Protein AF-A0A485PM04-F1 (afdb_monomer_lite)

Secondary structure (DSSP, 8-state):
-HHHHHTPSEEETTEEE---PPPPTTGGGSTTTT---S-----S--TT--HHHHHHHHGGGS----------

Structure (mmCIF, N/CA/C/O backbone):
data_AF-A0A485PM04-F1
#
_entry.id   AF-A0A485PM04-F1
#
loop_
_atom_site.group_PDB
_atom_site.id
_atom_site.type_symbol
_atom_site.label_atom_id
_atom_site.label_alt_id
_atom_site.label_comp_id
_atom_site.label_asym_id
_atom_site.label_entity_id
_atom_site.label_seq_id
_atom_site.pdbx_PDB_ins_code
_atom_site.Cartn_x
_atom_site.Cartn_y
_atom_site.Cartn_z
_atom_site.occupancy
_atom_site.B_iso_or_equiv
_atom_site.auth_seq_id
_atom_site.auth_comp_id
_atom_site.auth_asym_id
_atom_site.auth_atom_id
_atom_site.pdbx_PDB_model_num
ATOM 1 N N . MET A 1 1 ? 6.146 2.026 -16.205 1.00 61.72 1 MET A N 1
ATOM 2 C CA . MET A 1 1 ? 6.968 1.534 -15.077 1.00 61.72 1 MET A CA 1
ATOM 3 C C . MET A 1 1 ? 6.248 0.405 -14.350 1.00 61.72 1 MET A C 1
ATOM 5 O O . MET A 1 1 ? 6.823 -0.663 -14.192 1.00 61.72 1 MET A O 1
ATOM 9 N N . ASP A 1 2 ? 4.980 0.602 -13.991 1.00 77.38 2 ASP A N 1
ATOM 10 C CA . ASP A 1 2 ? 4.177 -0.363 -13.225 1.00 77.38 2 ASP A CA 1
ATOM 11 C C . ASP A 1 2 ? 3.931 -1.686 -13.954 1.00 77.38 2 ASP A C 1
ATOM 13 O O . ASP A 1 2 ? 4.042 -2.740 -13.340 1.00 77.38 2 ASP A O 1
ATOM 17 N N . ALA A 1 3 ? 3.725 -1.657 -15.277 1.00 79.31 3 ALA A N 1
ATOM 18 C CA . ALA A 1 3 ? 3.622 -2.877 -16.085 1.00 79.31 3 ALA A CA 1
ATOM 19 C C . ALA A 1 3 ? 4.855 -3.787 -15.924 1.00 79.31 3 ALA A C 1
ATOM 21 O O . ALA A 1 3 ? 4.705 -4.975 -15.664 1.00 79.31 3 ALA A O 1
ATOM 22 N N . ALA A 1 4 ? 6.065 -3.215 -15.971 1.00 77.25 4 ALA A N 1
ATOM 23 C CA . ALA A 1 4 ? 7.298 -3.961 -15.727 1.00 77.25 4 ALA A CA 1
ATOM 24 C C . ALA A 1 4 ? 7.403 -4.422 -14.263 1.00 77.25 4 ALA A C 1
ATOM 26 O O . ALA A 1 4 ? 7.860 -5.514 -13.983 1.00 77.25 4 ALA A O 1
ATOM 27 N N . MET A 1 5 ? 6.928 -3.658 -13.280 1.00 83.94 5 MET A N 1
ATOM 28 C CA . MET A 1 5 ? 6.952 -4.136 -11.888 1.00 83.94 5 MET A CA 1
ATOM 29 C C . MET A 1 5 ? 5.954 -5.269 -11.618 1.00 83.94 5 MET A C 1
ATOM 31 O O . MET A 1 5 ? 6.195 -6.096 -10.736 1.00 83.94 5 MET A O 1
ATOM 35 N N . ASN A 1 6 ? 4.868 -5.345 -12.385 1.00 81.44 6 ASN A N 1
ATOM 36 C CA . ASN A 1 6 ? 3.866 -6.400 -12.264 1.00 81.44 6 ASN A CA 1
ATOM 37 C C . ASN A 1 6 ? 4.292 -7.711 -12.935 1.00 81.44 6 ASN A C 1
ATOM 39 O O . ASN A 1 6 ? 3.917 -8.777 -12.464 1.00 81.44 6 ASN A O 1
ATOM 43 N N . THR A 1 7 ? 5.139 -7.671 -13.967 1.00 82.19 7 THR A N 1
ATOM 44 C CA . THR A 1 7 ? 5.614 -8.871 -14.685 1.00 82.19 7 THR A CA 1
ATOM 45 C C . THR A 1 7 ? 6.825 -9.544 -14.026 1.00 82.19 7 THR A C 1
ATOM 47 O O . THR A 1 7 ? 7.650 -10.163 -14.697 1.00 82.19 7 THR A O 1
ATOM 50 N N . ARG A 1 8 ? 7.010 -9.385 -12.709 1.00 81.56 8 ARG A N 1
ATOM 51 C CA . ARG A 1 8 ? 8.063 -10.095 -11.960 1.00 81.56 8 ARG A CA 1
ATOM 52 C C . ARG A 1 8 ? 7.746 -11.600 -11.904 1.00 81.56 8 ARG A C 1
ATOM 54 O O . ARG A 1 8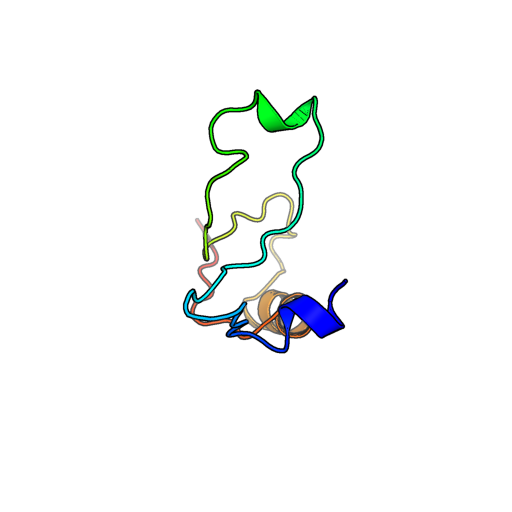 ? 6.575 -11.944 -11.775 1.00 81.56 8 ARG A O 1
ATOM 61 N N . PRO A 1 9 ? 8.754 -12.496 -11.934 1.00 84.12 9 PRO A N 1
ATOM 62 C CA . PRO A 1 9 ? 10.202 -12.244 -11.912 1.00 84.12 9 PRO A CA 1
ATOM 63 C C . PRO A 1 9 ? 10.790 -11.870 -13.283 1.00 84.12 9 PRO A C 1
ATOM 65 O O . PRO A 1 9 ? 10.332 -12.340 -14.316 1.00 84.12 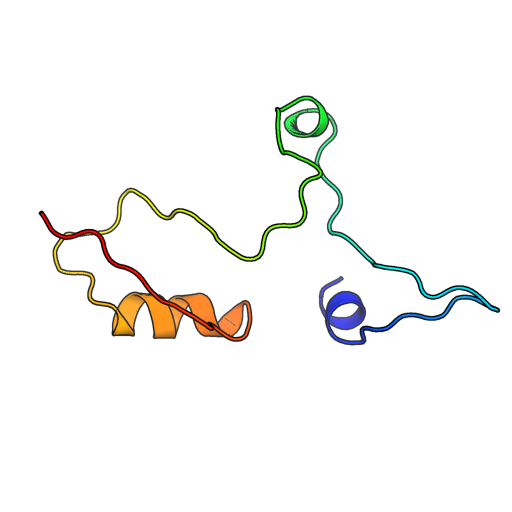9 PRO A O 1
ATOM 68 N N . HIS A 1 10 ? 11.827 -11.024 -13.301 1.00 84.75 10 HIS A N 1
ATOM 69 C CA . HIS A 1 10 ? 12.539 -10.650 -14.532 1.00 84.75 10 HIS A CA 1
ATOM 70 C C . HIS A 1 10 ? 13.840 -11.434 -14.634 1.00 84.75 10 HIS A C 1
ATOM 72 O O . HIS A 1 10 ? 14.626 -11.444 -13.686 1.00 84.75 10 HIS A O 1
ATOM 78 N N . LYS A 1 11 ? 14.091 -12.063 -15.782 1.00 85.06 11 LYS A N 1
ATOM 79 C CA . LYS A 1 11 ? 15.333 -12.792 -16.048 1.00 85.06 11 LYS A CA 1
ATOM 80 C C . LYS A 1 11 ? 16.101 -12.092 -17.163 1.00 85.06 11 LYS A C 1
ATOM 82 O O . LYS A 1 11 ? 15.580 -11.940 -18.263 1.00 85.06 11 LYS A O 1
ATOM 87 N N . LEU A 1 12 ? 17.320 -11.658 -16.860 1.00 81.94 12 LEU A N 1
ATOM 88 C CA . LEU A 1 12 ? 18.276 -11.174 -17.848 1.00 81.94 12 LEU A CA 1
ATOM 89 C C . LEU A 1 12 ? 19.359 -12.238 -17.982 1.00 81.94 12 LEU A C 1
ATOM 91 O O . LEU A 1 12 ? 20.098 -12.495 -17.031 1.00 81.94 12 LEU A O 1
ATOM 95 N N . ASP A 1 13 ? 19.403 -12.875 -19.149 1.00 83.88 13 ASP A N 1
ATOM 96 C CA . ASP A 1 13 ? 20.303 -13.992 -19.435 1.00 83.88 13 ASP A CA 1
ATOM 97 C C . ASP A 1 13 ? 20.164 -15.119 -18.382 1.00 83.88 13 ASP A C 1
ATOM 99 O O . ASP A 1 13 ? 19.083 -15.700 -18.242 1.00 83.88 13 ASP A O 1
ATOM 103 N N . VAL A 1 14 ? 21.203 -15.408 -17.594 1.00 82.69 14 VAL A N 1
ATOM 104 C CA . VAL A 1 14 ? 21.170 -16.393 -16.498 1.00 82.69 14 VAL A CA 1
ATOM 105 C C . VAL A 1 14 ? 20.777 -15.827 -15.126 1.00 82.69 14 VAL A C 1
ATOM 107 O O . VAL A 1 14 ? 20.599 -16.605 -14.187 1.00 82.69 14 VAL A O 1
ATOM 110 N N . ARG A 1 15 ? 20.591 -14.506 -14.970 1.00 83.69 15 ARG A N 1
ATOM 111 C CA . ARG A 1 15 ? 20.345 -13.868 -13.663 1.00 83.69 15 ARG A CA 1
ATOM 112 C C . ARG A 1 15 ? 18.913 -13.352 -13.518 1.00 83.69 15 ARG A C 1
ATOM 114 O O . ARG A 1 15 ? 18.423 -12.571 -14.330 1.00 83.69 15 ARG A O 1
ATOM 121 N N . VAL A 1 16 ? 18.258 -13.741 -12.424 1.00 82.94 16 VAL A N 1
ATOM 122 C CA . VAL A 1 16 ? 17.006 -13.108 -11.985 1.00 82.94 16 VAL A CA 1
ATOM 123 C C . VAL A 1 16 ? 17.341 -11.749 -11.375 1.00 82.94 16 VAL A C 1
ATOM 125 O O . VAL A 1 16 ? 18.185 -11.660 -10.481 1.00 82.94 16 VAL A O 1
ATOM 128 N N . VAL A 1 17 ? 16.708 -10.691 -11.875 1.00 83.44 17 VAL A N 1
ATOM 129 C CA . VAL A 1 17 ? 16.868 -9.325 -11.369 1.00 83.44 17 VAL A CA 1
ATOM 130 C C . VAL A 1 17 ? 15.605 -8.876 -10.649 1.00 83.44 17 VAL A C 1
ATOM 132 O O . VAL A 1 17 ? 14.486 -9.194 -11.055 1.00 83.44 17 VAL A O 1
ATOM 135 N N . GLU A 1 18 ? 15.791 -8.114 -9.575 1.00 80.12 18 GLU A N 1
ATOM 136 C CA . GLU A 1 18 ? 14.703 -7.511 -8.811 1.00 80.12 18 GLU A CA 1
ATOM 137 C C . GLU A 1 18 ? 14.571 -6.031 -9.189 1.00 80.12 18 GLU A C 1
ATOM 139 O O . GLU A 1 18 ? 15.331 -5.199 -8.682 1.00 80.12 18 GLU A O 1
ATOM 144 N N . PRO A 1 19 ? 13.637 -5.668 -10.088 1.00 79.12 19 PRO A N 1
ATOM 145 C CA . PRO A 1 19 ? 13.380 -4.267 -10.384 1.00 79.12 19 PRO A CA 1
ATOM 146 C C . PRO A 1 19 ? 12.821 -3.564 -9.137 1.00 79.12 19 PRO A C 1
ATOM 148 O O . PRO A 1 19 ? 11.822 -3.995 -8.559 1.00 79.12 19 PRO A O 1
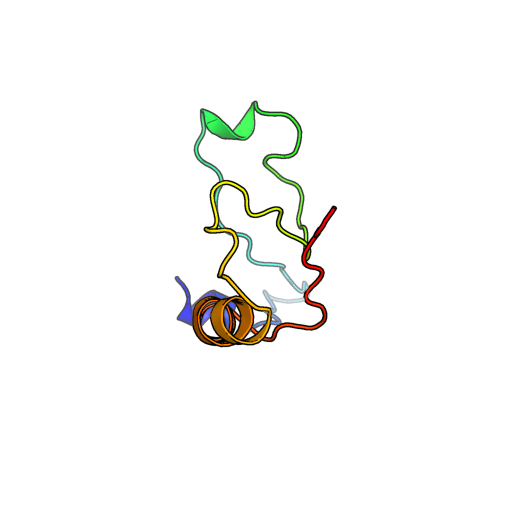ATOM 151 N N . LYS A 1 20 ? 13.469 -2.465 -8.736 1.00 79.88 20 LYS A N 1
ATOM 152 C CA . LYS A 1 20 ? 13.072 -1.590 -7.620 1.00 79.88 20 LYS A CA 1
ATOM 153 C C . LYS A 1 20 ? 12.743 -0.196 -8.148 1.00 79.88 20 LYS A C 1
ATOM 155 O O . LYS A 1 20 ? 13.305 0.229 -9.157 1.00 79.88 20 LYS A O 1
ATOM 160 N N . ARG A 1 21 ? 11.832 0.524 -7.482 1.00 81.25 21 ARG A N 1
ATOM 161 C CA . ARG A 1 21 ? 11.593 1.941 -7.802 1.00 81.25 21 ARG A CA 1
ATOM 162 C C . ARG A 1 21 ? 12.830 2.742 -7.410 1.00 81.25 21 ARG A C 1
ATOM 164 O O . ARG A 1 21 ? 13.379 2.539 -6.332 1.00 81.25 21 ARG A O 1
ATOM 171 N N . THR A 1 22 ? 13.280 3.609 -8.310 1.00 78.56 22 THR A N 1
ATOM 172 C CA . THR A 1 22 ? 14.443 4.458 -8.066 1.00 78.56 22 THR A CA 1
ATOM 173 C C . THR A 1 22 ? 14.118 5.472 -6.979 1.00 78.56 22 THR A C 1
ATOM 175 O O . THR A 1 22 ? 13.073 6.116 -7.013 1.00 78.56 22 THR A O 1
ATOM 178 N N . VAL A 1 23 ? 15.035 5.609 -6.030 1.00 80.69 23 VAL A N 1
ATOM 179 C CA . VAL A 1 23 ? 14.986 6.618 -4.976 1.00 80.69 23 VAL A CA 1
ATOM 180 C C . VAL A 1 23 ? 15.633 7.895 -5.505 1.00 80.69 23 VAL A C 1
ATOM 182 O O . VAL A 1 23 ? 16.692 7.836 -6.137 1.00 80.69 23 VAL A O 1
ATOM 185 N N . SER A 1 24 ? 15.019 9.050 -5.255 1.00 82.94 24 SER A N 1
ATOM 186 C CA . SER A 1 24 ? 15.591 10.360 -5.584 1.00 82.94 24 SER A CA 1
ATOM 187 C C . SER A 1 24 ? 16.985 10.513 -4.971 1.00 82.94 24 SER A C 1
ATOM 189 O O . SER A 1 24 ? 17.241 10.014 -3.877 1.00 82.94 24 SER A O 1
ATOM 191 N N . ARG A 1 25 ? 17.896 11.242 -5.626 1.00 84.56 25 ARG A N 1
ATOM 192 C CA . ARG A 1 25 ? 19.266 11.424 -5.107 1.00 84.56 25 ARG A CA 1
ATOM 193 C C . ARG A 1 25 ? 19.288 12.036 -3.701 1.00 84.56 25 ARG A C 1
ATOM 195 O O . ARG A 1 25 ? 20.104 11.626 -2.883 1.00 84.56 25 ARG A O 1
ATOM 202 N N . GLU A 1 26 ? 18.388 12.978 -3.439 1.00 85.94 26 GLU A N 1
ATOM 203 C CA . GLU A 1 26 ? 18.217 13.617 -2.130 1.00 85.94 26 GLU A CA 1
ATOM 204 C C . GLU A 1 26 ? 17.739 12.616 -1.070 1.00 85.94 26 GLU A C 1
ATOM 206 O O . GLU A 1 26 ? 18.321 12.521 0.008 1.00 85.94 26 GLU A O 1
ATOM 211 N N . ASP A 1 27 ? 16.735 11.802 -1.405 1.00 83.56 27 ASP A N 1
ATOM 212 C CA . ASP A 1 27 ? 16.154 10.826 -0.480 1.00 83.56 27 ASP A CA 1
ATOM 213 C C . ASP A 1 27 ? 17.080 9.614 -0.266 1.00 83.56 27 ASP A C 1
ATOM 215 O O . ASP A 1 27 ? 17.078 9.011 0.797 1.00 83.56 27 ASP A O 1
ATOM 219 N N . SER A 1 28 ? 17.975 9.323 -1.216 1.00 84.19 28 SER A N 1
ATOM 220 C CA . SER A 1 28 ? 18.967 8.236 -1.157 1.00 84.19 28 SER A CA 1
ATOM 221 C C . SER A 1 28 ? 19.924 8.331 0.038 1.00 84.19 28 SER A C 1
ATOM 223 O O . SER A 1 28 ? 20.466 7.315 0.470 1.00 84.19 28 SER A O 1
ATOM 225 N N . GLN A 1 29 ? 20.139 9.536 0.576 1.00 86.38 29 GLN A N 1
ATOM 226 C CA . GLN A 1 29 ? 20.961 9.749 1.773 1.00 86.38 29 GLN A CA 1
ATOM 227 C C . GLN A 1 29 ? 20.197 9.488 3.078 1.00 86.38 29 GLN A C 1
ATOM 229 O O . GLN A 1 29 ? 20.810 9.415 4.143 1.00 86.38 29 GLN A O 1
ATOM 234 N N . ARG A 1 30 ? 18.866 9.354 3.025 1.00 87.06 30 ARG A N 1
ATOM 235 C CA . ARG A 1 30 ? 18.054 9.127 4.218 1.00 87.06 30 ARG A CA 1
ATOM 236 C C . ARG A 1 30 ? 18.226 7.685 4.694 1.00 87.06 30 ARG A C 1
ATOM 238 O O . ARG A 1 30 ? 18.233 6.753 3.880 1.00 87.06 30 ARG A O 1
ATOM 245 N N . PRO A 1 31 ? 18.335 7.466 6.013 1.00 81.75 31 PRO A N 1
ATOM 246 C CA . PRO A 1 31 ? 18.375 6.119 6.550 1.00 81.75 31 PRO A CA 1
ATOM 247 C C . PRO A 1 31 ? 17.100 5.376 6.139 1.00 81.75 31 PRO A C 1
ATOM 249 O O . PRO A 1 31 ? 15.989 5.857 6.338 1.00 81.75 31 PRO A O 1
ATOM 252 N N . GLY A 1 32 ? 17.275 4.206 5.530 1.00 79.56 32 GLY A N 1
ATOM 253 C CA . GLY A 1 32 ? 16.171 3.359 5.089 1.00 79.56 32 GLY A CA 1
ATOM 254 C C . GLY A 1 32 ? 15.696 3.563 3.648 1.00 79.56 32 GLY A C 1
ATOM 255 O O . GLY A 1 32 ? 14.866 2.785 3.190 1.00 79.56 32 GLY A O 1
ATOM 256 N N . ALA A 1 33 ? 16.248 4.522 2.900 1.00 79.88 33 ALA A N 1
ATOM 257 C CA . ALA A 1 33 ? 15.750 4.865 1.565 1.00 79.88 33 ALA A CA 1
ATOM 258 C C . ALA A 1 33 ? 15.815 3.709 0.546 1.00 79.88 33 ALA A C 1
ATOM 260 O O . ALA A 1 33 ? 14.949 3.579 -0.313 1.00 79.88 33 ALA A O 1
ATOM 261 N N . HIS A 1 34 ? 16.806 2.819 0.673 1.00 79.81 34 HIS A N 1
ATOM 262 C CA . HIS A 1 34 ? 16.975 1.644 -0.199 1.00 79.81 34 HIS A CA 1
ATOM 263 C C . HIS A 1 34 ? 16.375 0.352 0.376 1.00 79.81 34 HIS A C 1
ATOM 265 O O . HIS A 1 34 ? 16.547 -0.725 -0.209 1.00 79.81 34 HIS A O 1
ATOM 271 N N . LEU A 1 35 ? 15.694 0.422 1.525 1.00 80.94 35 LEU A N 1
ATOM 272 C CA . LEU A 1 35 ? 15.083 -0.753 2.139 1.00 80.94 35 LEU A CA 1
ATOM 273 C C . LEU A 1 35 ? 13.864 -1.196 1.336 1.00 80.94 35 LEU A C 1
ATOM 275 O O . LEU A 1 35 ? 12.995 -0.414 0.965 1.00 80.94 35 LEU A O 1
ATOM 279 N N . THR A 1 36 ? 13.787 -2.497 1.083 1.00 79.88 36 THR A N 1
ATOM 280 C CA . THR A 1 36 ? 12.594 -3.111 0.505 1.00 79.88 36 THR A CA 1
ATOM 281 C C . THR A 1 36 ? 11.719 -3.594 1.649 1.00 79.88 36 THR A C 1
ATOM 283 O O . THR A 1 36 ? 11.998 -4.627 2.252 1.00 79.88 36 THR A O 1
ATOM 286 N N . VAL A 1 37 ? 10.683 -2.822 1.968 1.00 83.88 37 VAL A N 1
ATOM 287 C CA . VAL A 1 37 ? 9.726 -3.138 3.033 1.00 83.88 37 VAL A CA 1
ATOM 288 C C . VAL A 1 37 ? 8.376 -3.538 2.443 1.00 83.88 37 VAL A C 1
ATOM 290 O O . VAL A 1 37 ? 7.988 -3.069 1.376 1.00 83.88 37 VAL A O 1
ATOM 293 N N . LYS A 1 38 ? 7.660 -4.420 3.146 1.00 86.25 38 LYS A N 1
ATOM 294 C CA . LYS A 1 38 ? 6.264 -4.792 2.842 1.00 86.25 38 LYS A CA 1
ATOM 295 C C . LYS A 1 38 ? 5.255 -4.174 3.820 1.00 86.25 38 LYS A C 1
ATOM 297 O O . LYS A 1 38 ? 4.058 -4.341 3.631 1.00 86.25 38 LYS A O 1
ATOM 302 N N . LYS A 1 39 ? 5.738 -3.488 4.865 1.00 87.12 39 LYS A N 1
ATOM 303 C CA . LYS A 1 39 ? 4.936 -2.771 5.865 1.00 87.12 39 LYS A CA 1
ATOM 304 C C . LYS A 1 39 ? 5.145 -1.272 5.674 1.00 87.12 39 LYS A C 1
ATOM 306 O O . LYS A 1 39 ? 6.282 -0.832 5.507 1.00 87.12 39 LYS A O 1
ATOM 311 N N . ILE A 1 40 ? 4.055 -0.519 5.719 1.00 89.00 40 ILE A N 1
ATOM 312 C CA . ILE A 1 40 ? 4.050 0.944 5.719 1.00 89.00 40 ILE A CA 1
ATOM 313 C C . ILE A 1 40 ? 3.399 1.440 7.009 1.00 89.00 40 ILE A C 1
ATOM 315 O O . ILE A 1 40 ? 2.555 0.751 7.581 1.00 89.00 40 ILE A O 1
ATOM 319 N N . PHE A 1 41 ? 3.805 2.624 7.463 1.00 88.06 41 PHE A N 1
ATOM 320 C CA . PHE A 1 41 ? 3.141 3.341 8.547 1.00 88.06 41 PHE A CA 1
ATOM 321 C C . PHE A 1 41 ? 2.343 4.485 7.939 1.00 88.06 41 PHE A C 1
ATOM 323 O O . PHE A 1 41 ? 2.876 5.252 7.137 1.00 88.06 41 PHE A O 1
ATOM 330 N N . VAL A 1 42 ? 1.073 4.582 8.312 1.00 88.50 42 VAL A N 1
ATOM 331 C CA . VAL A 1 42 ? 0.169 5.632 7.845 1.00 88.50 42 VAL A CA 1
ATOM 332 C C . VAL A 1 42 ? -0.237 6.445 9.067 1.00 88.50 42 VAL A C 1
ATOM 334 O O . VAL A 1 42 ? -0.788 5.896 10.016 1.00 88.50 42 VAL A O 1
ATOM 337 N N . SER A 1 43 ? 0.082 7.736 9.065 1.00 87.69 43 SER A N 1
ATOM 338 C CA . SER A 1 43 ? -0.298 8.689 10.112 1.00 87.69 43 SER A CA 1
ATOM 339 C C . SER A 1 43 ? -1.231 9.760 9.543 1.00 87.69 43 SER A C 1
ATOM 341 O O . SER A 1 43 ? -1.308 9.942 8.328 1.00 87.69 43 SER A O 1
ATOM 343 N N . GLY A 1 44 ? -1.960 10.463 10.414 1.00 87.06 44 GLY A N 1
ATOM 344 C CA . GLY A 1 44 ? -2.891 11.520 9.999 1.00 87.06 44 GLY A CA 1
ATOM 345 C C . GLY A 1 44 ? -4.218 11.015 9.420 1.00 87.06 44 GLY A C 1
ATOM 346 O O . GLY A 1 44 ? -4.895 11.761 8.715 1.00 87.06 44 GLY A O 1
ATOM 347 N N . ILE A 1 45 ? -4.592 9.764 9.702 1.00 88.06 45 ILE A N 1
ATOM 348 C CA . ILE A 1 45 ? -5.931 9.242 9.402 1.00 88.06 45 ILE A CA 1
ATOM 349 C C . ILE A 1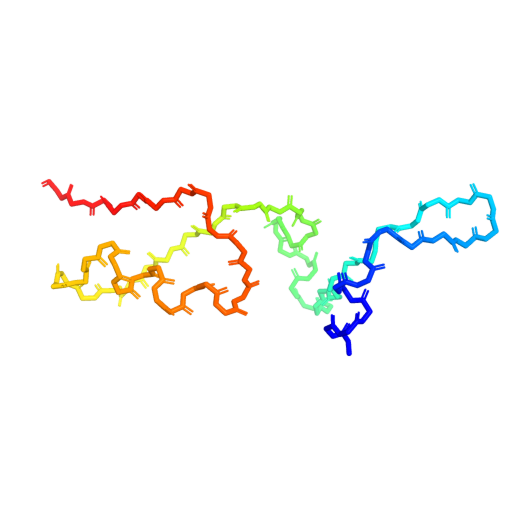 45 ? -6.935 9.749 10.442 1.00 88.06 45 ILE A C 1
ATOM 351 O O . ILE A 1 45 ? -6.579 9.975 11.597 1.00 88.06 45 ILE A O 1
ATOM 355 N N . LYS A 1 46 ? -8.189 9.957 10.026 1.00 87.06 46 LYS A N 1
ATOM 356 C CA . LYS A 1 46 ? -9.268 10.335 10.950 1.00 87.06 46 LYS A CA 1
ATOM 357 C C . LYS A 1 46 ? -9.577 9.171 11.888 1.00 87.06 46 LYS A C 1
ATOM 359 O O . LYS A 1 46 ? -9.492 8.025 11.458 1.00 87.06 46 LYS A O 1
ATOM 364 N N . GLU A 1 47 ? -10.018 9.466 13.105 1.00 84.19 47 GLU A N 1
ATOM 365 C CA . GLU A 1 47 ? -10.389 8.453 14.110 1.00 84.19 47 GLU A CA 1
ATOM 366 C C . GLU A 1 47 ? -11.532 7.535 13.642 1.00 84.19 47 GLU A C 1
ATOM 368 O O . GLU A 1 47 ? -11.576 6.367 14.001 1.00 84.19 47 GLU A O 1
ATOM 373 N N . ASP A 1 48 ? -12.396 8.035 12.755 1.00 86.06 48 ASP A N 1
ATOM 374 C CA . ASP A 1 48 ? -13.488 7.283 12.116 1.00 86.06 48 ASP A CA 1
ATOM 375 C C . ASP A 1 48 ? -12.999 6.296 11.025 1.00 86.06 48 ASP A C 1
ATOM 377 O O . ASP A 1 48 ? -13.774 5.564 10.415 1.00 86.06 48 ASP A O 1
ATOM 381 N N . THR A 1 49 ? -11.692 6.268 10.732 1.00 86.50 49 THR A N 1
ATOM 382 C CA . THR A 1 49 ? -11.132 5.413 9.675 1.00 86.50 49 THR A CA 1
ATOM 383 C C . THR A 1 49 ? -10.990 3.975 10.161 1.00 86.50 49 THR A C 1
ATOM 385 O O . THR A 1 49 ? -10.005 3.608 10.792 1.00 86.50 49 THR A O 1
ATOM 388 N N . GLU A 1 50 ? -11.952 3.135 9.802 1.00 89.00 50 GLU A N 1
ATOM 389 C CA . GLU A 1 50 ? -11.885 1.691 10.040 1.00 89.00 50 GLU A CA 1
ATOM 390 C C . GLU A 1 50 ? -11.006 0.915 9.035 1.00 89.00 50 GLU A C 1
ATOM 392 O O . GLU A 1 50 ? -10.600 1.408 7.980 1.00 89.00 50 GLU A O 1
ATOM 397 N N . GLY A 1 51 ? -10.744 -0.361 9.345 1.00 87.75 51 GLY A N 1
ATOM 398 C CA . GLY A 1 51 ? -9.850 -1.222 8.561 1.00 87.75 51 GLY A CA 1
ATOM 399 C C . GLY A 1 51 ? -10.305 -1.459 7.125 1.00 87.75 51 GLY A C 1
ATOM 400 O O . GLY A 1 51 ? -9.464 -1.652 6.247 1.00 87.75 51 GLY A O 1
ATOM 401 N N . HIS A 1 52 ? -11.614 -1.414 6.867 1.00 91.06 52 HIS A N 1
ATOM 402 C CA . HIS A 1 52 ? -12.145 -1.564 5.517 1.00 91.06 52 HIS A CA 1
ATOM 403 C C . HIS A 1 52 ? -11.805 -0.342 4.649 1.00 91.06 52 HIS A C 1
ATOM 405 O O . HIS A 1 52 ? -11.245 -0.533 3.580 1.00 91.06 52 HIS A O 1
ATOM 411 N N . HIS A 1 53 ? -11.939 0.890 5.159 1.00 91.50 53 HIS A N 1
ATOM 412 C CA . HIS A 1 53 ? -11.516 2.101 4.441 1.00 91.50 53 HIS A CA 1
ATOM 413 C C . HIS A 1 53 ? -10.041 2.053 4.019 1.00 91.50 53 HIS A C 1
ATOM 415 O O . HIS A 1 53 ? -9.682 2.437 2.905 1.00 91.50 53 HIS A O 1
ATOM 421 N N . VAL A 1 54 ? -9.171 1.559 4.910 1.00 91.25 54 VAL A N 1
ATOM 422 C CA . VAL A 1 54 ? -7.746 1.366 4.606 1.00 91.25 54 VAL A CA 1
ATOM 423 C C . VAL A 1 54 ? -7.576 0.294 3.530 1.00 91.25 54 VAL A C 1
ATOM 425 O O . VAL A 1 54 ? -6.783 0.473 2.607 1.00 91.25 54 VAL A O 1
ATOM 428 N N . ARG A 1 55 ? -8.321 -0.812 3.616 1.00 93.00 55 ARG A N 1
ATOM 429 C CA . ARG A 1 55 ? -8.269 -1.885 2.619 1.00 93.00 55 ARG A CA 1
ATOM 430 C C . ARG A 1 55 ? -8.685 -1.394 1.234 1.00 93.00 55 ARG A C 1
ATOM 432 O O . ARG A 1 55 ? -7.882 -1.535 0.317 1.00 93.00 55 ARG A O 1
ATOM 439 N N . ASP A 1 56 ? -9.863 -0.785 1.129 1.00 93.81 56 ASP A N 1
ATOM 440 C CA . ASP A 1 56 ? -10.437 -0.275 -0.121 1.00 93.81 56 ASP A CA 1
ATOM 441 C C . ASP A 1 56 ? -9.497 0.729 -0.806 1.00 93.81 56 ASP A C 1
ATOM 443 O O . ASP A 1 56 ? -9.336 0.725 -2.025 1.00 93.81 56 ASP A O 1
ATOM 447 N N . TYR A 1 57 ? -8.815 1.579 -0.030 1.00 91.00 57 TYR A N 1
ATOM 448 C CA . TYR A 1 57 ? -7.862 2.532 -0.597 1.00 91.00 57 TYR A CA 1
ATOM 449 C C . TYR A 1 57 ? -6.535 1.883 -1.015 1.00 91.00 57 TYR A C 1
ATOM 451 O O . TYR A 1 57 ? -5.971 2.236 -2.051 1.00 91.00 57 TYR A O 1
ATOM 459 N N . PHE A 1 58 ? -5.982 0.971 -0.207 1.00 92.12 58 PHE A N 1
ATOM 460 C CA . PHE A 1 58 ? -4.641 0.434 -0.453 1.00 92.12 58 PHE A CA 1
ATOM 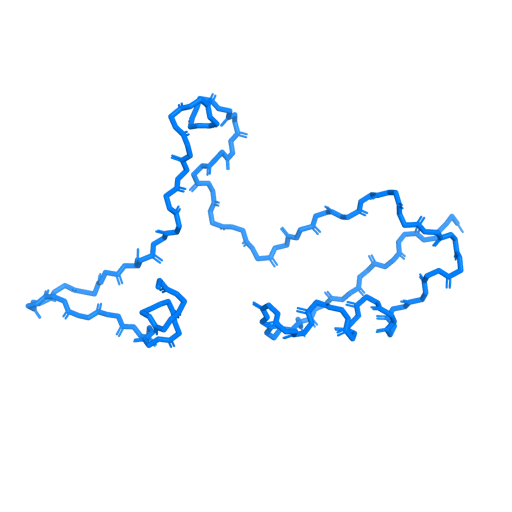461 C C . PHE A 1 58 ? -4.609 -0.784 -1.387 1.00 92.12 58 PHE A C 1
ATOM 463 O O . PHE A 1 58 ? -3.545 -1.077 -1.940 1.00 92.12 58 PHE A O 1
ATOM 470 N N . GLU A 1 59 ? -5.733 -1.469 -1.616 1.00 92.19 59 GLU A N 1
ATOM 471 C CA . GLU A 1 59 ? -5.778 -2.677 -2.453 1.00 92.19 59 GLU A CA 1
ATOM 472 C C . GLU A 1 59 ? -5.357 -2.421 -3.907 1.00 92.19 59 GLU A C 1
ATOM 474 O O . GLU A 1 59 ? -4.739 -3.279 -4.540 1.00 92.19 59 GLU A O 1
ATOM 479 N N . GLN A 1 60 ? -5.586 -1.205 -4.415 1.00 90.44 60 GLN A N 1
ATOM 480 C CA . GLN A 1 60 ? -5.175 -0.807 -5.765 1.00 90.44 60 GLN A CA 1
ATOM 481 C C . GLN A 1 60 ? -3.647 -0.769 -5.946 1.00 90.44 60 GLN A C 1
ATOM 483 O O . GLN A 1 60 ? -3.148 -0.853 -7.069 1.00 90.44 60 GLN A O 1
ATOM 488 N N . TYR A 1 61 ? -2.887 -0.628 -4.854 1.00 87.81 61 TYR A N 1
ATOM 489 C CA . TYR A 1 61 ? -1.422 -0.595 -4.881 1.00 87.81 61 TYR A CA 1
ATOM 490 C C . TYR A 1 61 ? -0.800 -1.984 -4.704 1.00 87.81 61 TYR A C 1
ATOM 492 O O . TYR A 1 61 ? 0.402 -2.157 -4.926 1.00 87.81 61 TYR A O 1
ATOM 500 N N . GLY A 1 62 ? -1.602 -2.977 -4.318 1.00 87.75 62 GLY A N 1
ATOM 501 C CA . GLY A 1 62 ? -1.179 -4.357 -4.166 1.00 87.75 62 GLY A CA 1
ATOM 502 C C . GLY A 1 62 ? -2.036 -5.134 -3.174 1.00 87.75 62 GLY A C 1
ATOM 503 O O . GLY A 1 62 ? -2.849 -4.587 -2.434 1.00 87.75 62 GLY A O 1
ATOM 504 N N . LYS A 1 63 ? -1.808 -6.448 -3.129 1.00 90.75 63 LYS A N 1
ATOM 505 C CA . LYS A 1 63 ? -2.477 -7.333 -2.175 1.00 90.75 63 LYS A CA 1
ATOM 506 C C . LYS A 1 63 ? -2.093 -6.959 -0.741 1.00 90.75 63 LYS A C 1
ATOM 508 O O . LYS A 1 63 ? -0.912 -6.961 -0.391 1.00 90.75 63 LYS A O 1
ATOM 513 N N . ILE A 1 64 ? -3.099 -6.699 0.088 1.00 92.12 64 ILE A N 1
ATOM 514 C CA . ILE A 1 64 ? -2.920 -6.409 1.510 1.00 92.12 64 ILE A CA 1
ATOM 515 C C . ILE A 1 64 ? -2.947 -7.716 2.302 1.00 92.12 64 ILE A C 1
ATOM 517 O O . ILE A 1 64 ? -3.931 -8.452 2.259 1.00 92.12 64 ILE A O 1
ATOM 521 N N . GLU A 1 65 ? -1.881 -7.980 3.056 1.00 92.19 65 GLU A N 1
ATOM 522 C CA . GLU A 1 65 ? -1.791 -9.162 3.922 1.00 92.19 65 GLU A CA 1
ATOM 523 C C . GLU A 1 65 ? -2.376 -8.891 5.317 1.00 92.19 65 GLU A C 1
ATOM 525 O O . GLU A 1 65 ? -3.168 -9.684 5.816 1.00 92.19 65 GLU A O 1
ATOM 530 N N . VAL A 1 66 ? -2.019 -7.761 5.940 1.00 91.81 66 VAL A N 1
ATOM 531 C CA . VAL A 1 66 ? -2.406 -7.410 7.319 1.00 91.81 66 VAL A CA 1
ATOM 532 C C . VAL A 1 66 ? -2.720 -5.918 7.405 1.00 91.81 66 VAL A C 1
ATOM 534 O O . VAL A 1 66 ? -2.014 -5.105 6.810 1.00 91.81 66 VAL A O 1
ATOM 537 N N . ILE A 1 67 ? -3.761 -5.569 8.163 1.00 91.75 67 ILE A N 1
ATOM 538 C CA . ILE A 1 67 ? -4.113 -4.194 8.538 1.00 91.75 67 ILE A CA 1
ATOM 539 C C . ILE A 1 67 ? -4.163 -4.150 10.061 1.00 91.75 67 ILE A C 1
ATOM 541 O O . ILE A 1 67 ? -4.856 -4.956 10.675 1.00 91.75 67 ILE A O 1
ATOM 545 N N . GLU A 1 68 ? -3.415 -3.228 10.654 1.00 90.44 68 GLU A N 1
ATOM 546 C CA . GLU A 1 68 ? -3.340 -3.022 12.099 1.00 90.44 68 GLU A CA 1
ATOM 547 C C . GLU A 1 68 ? -3.630 -1.545 12.359 1.00 90.44 68 GLU A C 1
ATOM 549 O O . GLU A 1 68 ? -2.822 -0.682 12.012 1.00 90.44 68 GLU A O 1
ATOM 554 N N . ILE A 1 69 ? -4.819 -1.256 12.891 1.00 88.44 69 ILE A N 1
ATOM 555 C CA . ILE A 1 69 ? -5.202 0.093 13.307 1.00 88.44 69 ILE A CA 1
ATOM 556 C C . ILE A 1 69 ? -4.892 0.198 14.790 1.00 88.44 69 ILE A C 1
ATOM 558 O O . ILE A 1 69 ? -5.428 -0.559 15.595 1.00 88.44 69 ILE A O 1
ATOM 562 N N . MET A 1 70 ? -4.000 1.123 15.130 1.00 83.81 70 MET A N 1
ATOM 563 C CA . MET A 1 70 ? -3.698 1.453 16.515 1.00 83.81 70 MET A CA 1
ATOM 564 C C . MET A 1 70 ? -4.801 2.381 17.028 1.00 83.81 70 MET A C 1
ATOM 566 O O . MET A 1 70 ? -4.760 3.583 16.779 1.00 83.81 70 MET A O 1
ATOM 570 N N . THR A 1 71 ? -5.808 1.805 17.677 1.00 75.88 71 THR A N 1
ATOM 571 C CA . THR A 1 71 ? -6.725 2.528 18.565 1.00 75.88 71 THR A CA 1
ATOM 572 C C . THR A 1 71 ? -6.142 2.489 19.976 1.00 75.88 71 THR A C 1
ATOM 574 O O . THR A 1 71 ? -5.567 1.464 20.346 1.00 75.88 71 THR A O 1
ATOM 577 N N . ASP A 1 72 ? -6.247 3.593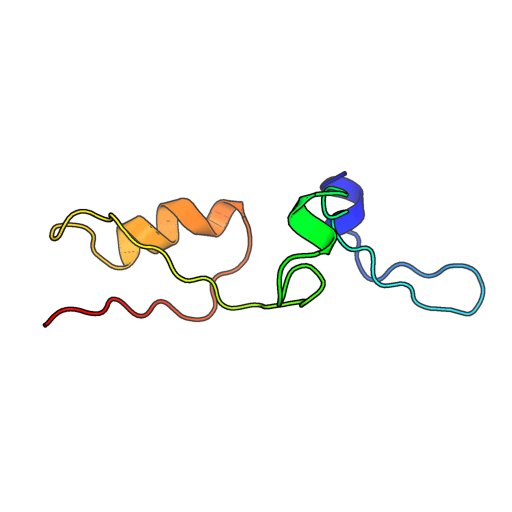 20.715 1.00 63.12 72 ASP A N 1
ATOM 578 C CA . ASP A 1 72 ? -5.874 3.662 22.139 1.00 63.12 72 ASP A CA 1
ATOM 579 C C . ASP A 1 72 ? -6.627 2.616 22.983 1.00 63.12 72 ASP A C 1
ATOM 581 O O . ASP A 1 72 ? -7.836 2.402 22.715 1.00 63.12 72 ASP A O 1
#

Sequence (72 aa):
MDAAMNTRPHKLDVRVVEPKRTVSREDSQRPGAHLTVKKIFVSGIKEDTEGHHVRDYFEQYGKIEVIEIMTD

pLDDT: mean 84.75, std 5.81, range [61.72, 93.81]

Radius of gyration: 16.22 Å; chains: 1; bounding box: 35×30×42 Å

Foldseek 3Di:
DVVVQVPPQDDDPPDTDHDDDDFDPVLVPPVCRPPDDPDDDDPDDDPPDDPVNVCVVCPVVHDDDDDDDDDD

Organism: Lynx pardinus (NCBI:txid191816)

InterPro domains:
  IPR000504 RNA recognition motif domain [PF00076] (40-72)
  IPR000504 RNA recognition motif domain [PS50102] (38-72)
  IPR012677 Nucleotide-binding alpha-beta plait domain superfamily [G3DSA:3.30.70.330] (35-72)
  IPR035979 RNA-binding domain superfamily [SSF54928] (2-72)